Protein AF-A0A2N2FJM2-F1 (afdb_monomer)

Mean predicted aligned error: 3.76 Å

Secondary structure (DSSP, 8-state):
---B-HHHHHHTT--TTSSBSSPPSEEEEEEEEEEEE-SSSEEEEEEE-TTT--EEEEEEEESSSS-EE-TT----TTSTT-TT-EEEEEEEE-TTS-EEEEEEEEEE---

Solvent-accessible surface area (backbone atoms only — not comparable to full-atom values): 6196 Å² total; per-residue (Å²): 109,53,55,35,48,62,66,57,35,47,76,71,68,67,49,79,81,75,36,35,82,72,57,78,75,45,74,50,60,31,28,30,68,48,42,28,54,45,100,61,85,33,40,36,39,33,32,34,26,79,91,77,67,49,41,23,36,51,62,21,39,53,86,82,81,79,49,26,17,36,72,68,60,81,46,52,68,48,50,59,84,54,58,56,24,33,28,42,36,33,28,42,66,42,100,84,70,44,82,36,52,43,37,64,43,84,75,48,66,76,129

Nearest PDB structures (foldseek):
  9cai-assembly1_AX  TM=5.284E-01  e=7.150E-01  Caenorhabditis elegans
  7s00-assembly1_E  TM=3.601E-01  e=5.738E-01  Bacillus phage AR9
  6pxn-assembly1_A  TM=4.139E-01  e=3.933E+00  Homo sapiens
  9cpb-assembly1_3K  TM=2.273E-01  e=7.609E+00  Bos taurus

Radius of gyration: 12.93 Å; Cα contacts (8 Å, |Δi|>4): 255; chains: 1; bounding box: 30×36×29 Å

pLDDT: mean 91.94, std 6.92, range [50.53, 97.69]

Foldseek 3Di:
DLAAAPVRCVVVVVPPVQAAAADDAAKAKWAFAGWHDDPDQWIWTWTARPVPRHIHIATFHDPPVPFGFFQVSPDRSSDPPSHQWMKIWHWHADPVRGIGGHHIDTDDHDD

Sequence (111 aa):
MRAFTYDQAVELGLEPRDYAYEPVIGEFEAVLDFKVWGKSINLQCFFTVPETGERFRVSAFREDGKHYTPKDGEIDFSEEGLEGGLYRLTIGKNKKGRAAWLAAEFLRNPM

Structure (mmCIF, N/CA/C/O backbone):
data_AF-A0A2N2FJM2-F1
#
_entry.id   AF-A0A2N2FJM2-F1
#
loop_
_atom_site.group_PDB
_atom_site.id
_atom_site.type_symbol
_atom_site.label_atom_id
_atom_site.label_alt_id
_atom_site.label_comp_id
_atom_site.label_asym_id
_atom_site.label_entity_id
_atom_site.label_seq_id
_atom_site.pdbx_PDB_ins_code
_atom_site.Cartn_x
_atom_site.Cartn_y
_atom_site.Cartn_z
_atom_site.occupancy
_atom_site.B_iso_or_equiv
_atom_site.auth_seq_id
_atom_site.auth_comp_id
_atom_site.auth_asym_id
_atom_site.auth_atom_id
_atom_site.pdbx_PDB_model_num
ATOM 1 N N . MET A 1 1 ? 10.438 -11.898 -3.066 1.00 77.81 1 MET A N 1
ATOM 2 C CA . MET A 1 1 ? 10.076 -11.169 -4.304 1.00 77.81 1 MET A CA 1
ATOM 3 C C . MET A 1 1 ? 9.571 -9.779 -3.937 1.00 77.81 1 MET A C 1
ATOM 5 O O . MET A 1 1 ? 8.792 -9.680 -3.001 1.00 77.81 1 MET A O 1
ATOM 9 N N . ARG A 1 2 ? 9.981 -8.724 -4.659 1.00 88.69 2 ARG A N 1
ATOM 10 C CA . ARG A 1 2 ? 9.534 -7.337 -4.392 1.00 88.69 2 ARG A CA 1
ATOM 11 C C . ARG A 1 2 ? 8.096 -7.031 -4.817 1.00 88.69 2 ARG A C 1
ATOM 13 O O . ARG A 1 2 ? 7.438 -6.233 -4.170 1.00 88.69 2 ARG A O 1
ATOM 20 N N . ALA A 1 3 ? 7.641 -7.588 -5.937 1.00 93.12 3 ALA A N 1
ATOM 21 C CA . ALA A 1 3 ? 6.255 -7.562 -6.416 1.00 93.12 3 ALA A CA 1
ATOM 22 C C . ALA A 1 3 ? 6.146 -8.335 -7.732 1.00 93.12 3 ALA A C 1
ATOM 24 O O . ALA A 1 3 ? 7.140 -8.488 -8.449 1.00 93.12 3 ALA A O 1
ATOM 25 N N . PHE A 1 4 ? 4.931 -8.761 -8.063 1.00 94.31 4 PHE A N 1
ATOM 26 C CA . PHE A 1 4 ? 4.601 -9.389 -9.336 1.00 94.31 4 PHE A CA 1
ATOM 27 C C . PHE A 1 4 ? 4.443 -8.352 -10.456 1.00 94.31 4 PHE A C 1
ATOM 29 O O . PHE A 1 4 ? 4.169 -7.170 -10.223 1.00 94.31 4 PHE A O 1
ATOM 36 N N . THR A 1 5 ? 4.551 -8.794 -11.705 1.00 94.38 5 THR A N 1
ATOM 37 C CA . THR A 1 5 ? 3.853 -8.123 -12.807 1.00 94.38 5 THR A CA 1
ATOM 38 C C . THR A 1 5 ? 2.359 -8.443 -12.742 1.00 94.38 5 THR A C 1
ATOM 40 O O . THR A 1 5 ? 1.929 -9.371 -12.057 1.00 94.38 5 THR A O 1
ATOM 43 N N . TYR A 1 6 ? 1.545 -7.672 -13.462 1.00 92.12 6 TYR A N 1
ATOM 44 C CA . TYR A 1 6 ? 0.110 -7.944 -13.526 1.00 92.12 6 TYR A CA 1
ATOM 45 C C . TYR A 1 6 ? -0.180 -9.349 -14.073 1.00 92.12 6 TYR A C 1
ATOM 47 O O . TYR A 1 6 ? -0.982 -10.074 -13.494 1.00 92.12 6 TYR A O 1
ATOM 55 N N . ASP A 1 7 ? 0.511 -9.740 -15.145 1.00 93.19 7 ASP A N 1
ATOM 56 C CA . ASP A 1 7 ? 0.314 -11.041 -15.787 1.00 93.19 7 ASP A CA 1
ATOM 57 C C . ASP A 1 7 ? 0.746 -12.185 -14.866 1.00 93.19 7 ASP A C 1
ATOM 59 O O . ASP A 1 7 ? -0.001 -13.142 -14.709 1.00 93.19 7 ASP A O 1
ATOM 63 N N . GLN A 1 8 ? 1.868 -12.038 -14.150 1.00 95.00 8 GLN A N 1
ATOM 64 C CA . GLN A 1 8 ? 2.293 -13.013 -13.139 1.00 95.00 8 GLN A CA 1
ATOM 65 C C . GLN A 1 8 ? 1.246 -13.191 -12.034 1.00 95.00 8 GLN A C 1
ATOM 67 O O . GLN A 1 8 ? 0.976 -14.311 -11.614 1.00 95.00 8 GLN A O 1
ATOM 72 N N . ALA A 1 9 ? 0.638 -12.099 -11.560 1.00 93.75 9 ALA A N 1
ATOM 73 C CA . ALA A 1 9 ? -0.400 -12.185 -10.537 1.00 93.75 9 ALA A CA 1
ATOM 74 C C . ALA A 1 9 ? -1.649 -12.929 -11.045 1.00 93.75 9 ALA A C 1
ATOM 76 O O . ALA A 1 9 ? -2.243 -13.707 -10.301 1.00 93.75 9 ALA A O 1
ATOM 77 N N . VAL A 1 10 ? -2.029 -12.726 -12.312 1.00 94.56 10 VAL A N 1
ATOM 78 C CA . VAL A 1 10 ? -3.137 -13.456 -12.952 1.00 94.56 10 VAL A CA 1
ATOM 79 C C . VAL A 1 10 ? -2.784 -14.931 -13.160 1.00 94.56 10 VAL A C 1
ATOM 81 O O . VAL A 1 10 ? -3.589 -15.794 -12.829 1.00 94.56 10 VAL A O 1
ATOM 84 N N . GLU A 1 11 ? -1.578 -15.243 -13.639 1.00 95.38 11 GLU A N 1
ATOM 85 C CA . GLU A 1 11 ? -1.095 -16.623 -13.814 1.00 95.38 11 GLU A CA 1
ATOM 86 C C . GLU A 1 11 ? -1.081 -17.415 -12.497 1.00 95.38 11 GLU A C 1
ATOM 88 O O . GLU A 1 11 ? -1.310 -18.624 -12.499 1.00 95.38 11 GLU A O 1
ATOM 93 N N . LEU A 1 12 ? -0.858 -16.735 -11.369 1.00 93.06 12 LEU A N 1
ATOM 94 C CA . LEU A 1 12 ? -0.904 -17.309 -10.021 1.00 93.06 12 LEU A CA 1
ATOM 95 C C . LEU A 1 12 ? -2.316 -17.347 -9.405 1.00 93.06 12 LEU A C 1
ATOM 97 O O . LEU A 1 12 ? -2.469 -17.815 -8.279 1.00 93.06 12 LEU A O 1
ATOM 101 N N . GLY A 1 13 ? -3.344 -16.864 -10.112 1.00 93.62 13 GLY A N 1
ATOM 102 C CA . GLY A 1 13 ? -4.736 -16.876 -9.649 1.00 93.62 13 GLY A CA 1
ATOM 103 C C . GLY A 1 13 ? -5.075 -15.833 -8.576 1.00 93.62 13 GLY A C 1
ATOM 104 O O . GLY A 1 13 ? -6.049 -16.008 -7.850 1.00 93.62 13 GLY A O 1
ATOM 105 N N . LEU A 1 14 ? -4.291 -14.754 -8.448 1.00 91.38 14 LEU A N 1
ATOM 106 C CA . LEU A 1 14 ? -4.504 -13.694 -7.444 1.00 91.38 14 LEU A CA 1
ATOM 107 C C . LEU A 1 14 ? -5.604 -12.684 -7.830 1.00 91.38 14 LEU A C 1
ATOM 109 O O . LEU A 1 14 ? -6.001 -11.864 -7.006 1.00 91.38 14 LEU A O 1
ATOM 113 N N . GLU A 1 15 ? -6.064 -12.720 -9.084 1.00 93.38 15 GLU A N 1
ATOM 114 C CA . GLU A 1 15 ? -7.140 -11.892 -9.656 1.00 93.38 15 GLU A CA 1
ATOM 115 C C . GLU A 1 15 ? -7.133 -10.407 -9.215 1.00 93.38 15 GLU A C 1
ATOM 117 O O . GLU A 1 15 ? -8.061 -9.922 -8.563 1.00 93.38 15 GLU A O 1
ATOM 122 N N . PRO A 1 16 ? -6.135 -9.594 -9.634 1.00 93.00 16 PRO A N 1
ATOM 123 C CA . PRO A 1 16 ? -6.046 -8.170 -9.266 1.00 93.00 16 PRO A CA 1
ATOM 124 C C . PRO A 1 16 ? -7.260 -7.304 -9.666 1.00 93.00 16 PRO A C 1
ATOM 126 O O . PRO A 1 16 ? -7.338 -6.123 -9.307 1.00 93.00 16 PRO A O 1
ATOM 129 N N . ARG A 1 17 ? -8.165 -7.835 -10.498 1.00 92.81 17 ARG A N 1
ATOM 130 C CA . ARG A 1 17 ? -9.400 -7.164 -10.938 1.00 92.81 17 ARG A CA 1
ATOM 131 C C . ARG A 1 17 ? -10.483 -7.160 -9.867 1.00 92.81 17 ARG A C 1
ATOM 133 O O . ARG A 1 17 ? -11.302 -6.248 -9.892 1.00 92.81 17 ARG A O 1
ATOM 140 N N . ASP A 1 18 ? -10.440 -8.108 -8.937 1.00 93.94 18 ASP A N 1
ATOM 141 C CA . ASP A 1 18 ? -11.453 -8.268 -7.891 1.00 93.94 18 ASP A CA 1
ATOM 142 C C . ASP A 1 18 ? -11.289 -7.257 -6.747 1.00 93.94 18 ASP A C 1
ATOM 144 O O . ASP A 1 18 ? -12.159 -7.130 -5.889 1.00 93.94 18 ASP A O 1
ATOM 148 N N . TYR A 1 19 ? -10.184 -6.509 -6.740 1.00 95.44 19 TYR A N 1
ATOM 149 C CA . TYR A 1 19 ? -9.888 -5.499 -5.732 1.00 95.44 19 TYR A CA 1
ATOM 150 C C . TYR A 1 19 ? -10.342 -4.116 -6.198 1.00 95.44 19 TYR A C 1
ATOM 152 O O . TYR A 1 19 ? -9.929 -3.623 -7.259 1.00 95.44 19 TYR A O 1
ATOM 160 N N . ALA A 1 20 ? -11.145 -3.457 -5.363 1.00 92.25 20 ALA A N 1
ATOM 161 C CA . ALA A 1 20 ? -11.663 -2.125 -5.625 1.00 92.25 20 ALA A CA 1
ATOM 162 C C . ALA A 1 20 ? -10.539 -1.090 -5.801 1.00 92.25 20 ALA A C 1
ATOM 164 O O . ALA A 1 20 ? -9.510 -1.111 -5.124 1.00 92.25 20 ALA A O 1
ATOM 165 N N . TYR A 1 21 ? -10.755 -0.149 -6.721 1.00 85.25 21 TYR A N 1
ATOM 166 C CA . TYR A 1 21 ? -9.844 0.975 -6.970 1.00 85.25 21 TYR A CA 1
ATOM 167 C C . TYR A 1 21 ? -10.002 2.103 -5.947 1.00 85.25 21 TYR A C 1
ATOM 169 O O . TYR A 1 21 ? -9.116 2.949 -5.824 1.00 85.25 21 TYR A O 1
ATOM 177 N N . GLU A 1 22 ? -11.146 2.141 -5.269 1.00 83.06 22 GLU A N 1
ATOM 178 C CA . GLU A 1 22 ? -11.506 3.174 -4.310 1.00 83.06 22 GLU A CA 1
ATOM 179 C C . GLU A 1 22 ? -11.448 2.569 -2.907 1.00 83.06 22 GLU A C 1
ATOM 181 O O . GLU A 1 22 ? -12.384 1.878 -2.513 1.00 83.06 22 GLU A O 1
ATOM 186 N N . PRO A 1 23 ? -10.345 2.766 -2.165 1.00 83.50 23 PRO A N 1
ATOM 187 C CA . PRO A 1 23 ? -10.278 2.339 -0.775 1.00 83.50 23 PRO A CA 1
ATOM 188 C C . PRO A 1 23 ? -11.255 3.147 0.083 1.00 83.50 23 PRO A C 1
ATOM 190 O O . PRO A 1 23 ? -11.521 4.326 -0.190 1.00 83.50 23 PRO A O 1
ATOM 193 N N . VAL A 1 24 ? -11.704 2.540 1.180 1.00 85.94 24 VAL A N 1
ATOM 194 C CA . VAL A 1 24 ? -12.400 3.251 2.254 1.00 85.94 24 VAL A CA 1
ATOM 195 C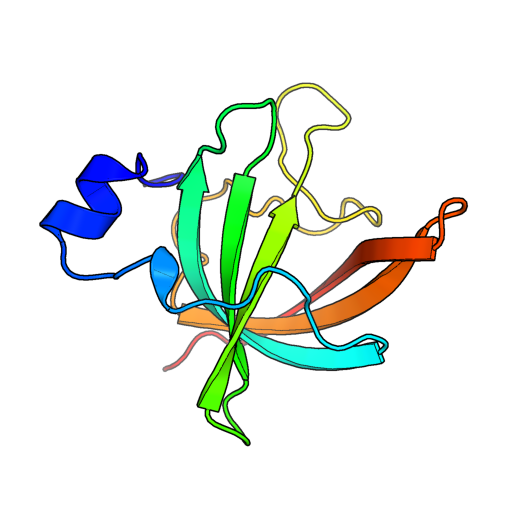 C . VAL A 1 24 ? -11.513 4.392 2.764 1.00 85.94 24 VAL A C 1
ATOM 197 O O . VAL A 1 24 ? -10.298 4.250 2.905 1.00 85.94 24 VAL A O 1
ATOM 200 N N . ILE A 1 25 ? -12.113 5.559 3.007 1.00 93.06 25 ILE A N 1
ATOM 201 C CA . ILE A 1 25 ? -11.423 6.697 3.624 1.00 93.06 25 ILE A CA 1
ATOM 202 C C . ILE A 1 25 ? -11.521 6.557 5.140 1.00 93.06 25 ILE A C 1
ATOM 204 O O . ILE A 1 25 ? -12.620 6.405 5.668 1.00 93.06 25 ILE A O 1
ATOM 208 N N . GLY A 1 26 ? -10.395 6.680 5.833 1.00 94.69 26 GLY A N 1
ATOM 209 C CA . GLY A 1 26 ? -10.316 6.557 7.282 1.00 94.69 26 GLY A CA 1
ATOM 210 C C . GLY A 1 26 ? -9.087 5.777 7.723 1.00 94.69 26 GLY A C 1
ATOM 211 O O . GLY A 1 26 ? -8.126 5.625 6.966 1.00 94.69 26 GLY A O 1
ATOM 212 N N . GLU A 1 27 ? -9.148 5.294 8.959 1.00 96.56 27 GLU A N 1
ATOM 213 C CA . GLU A 1 27 ? -8.136 4.428 9.556 1.00 96.56 27 GLU A CA 1
ATOM 214 C C . GLU A 1 27 ? -8.746 3.073 9.875 1.00 96.56 27 GLU A C 1
ATOM 216 O O . GLU A 1 27 ? -9.808 3.007 10.493 1.00 96.56 27 GLU A O 1
ATOM 221 N N . PHE A 1 28 ? -8.098 2.005 9.423 1.00 95.69 28 PHE A N 1
ATOM 222 C CA . PHE A 1 28 ? -8.587 0.642 9.607 1.00 95.69 28 PHE A CA 1
ATOM 223 C C . PHE A 1 28 ? -7.467 -0.377 9.391 1.00 95.69 28 PHE A C 1
ATOM 225 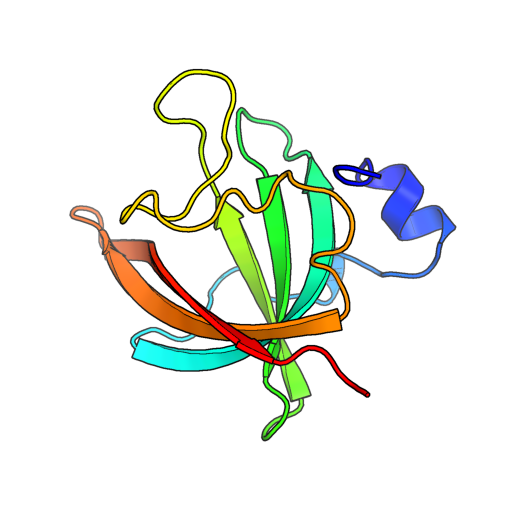O O . PHE A 1 28 ? -6.402 -0.056 8.856 1.00 95.69 28 PHE A O 1
ATOM 232 N N . GLU A 1 29 ? -7.706 -1.610 9.828 1.00 96.50 29 GLU A N 1
ATOM 233 C CA . GLU A 1 29 ? -6.760 -2.710 9.670 1.00 96.50 29 GLU A CA 1
ATOM 234 C C . GLU A 1 29 ? -6.992 -3.463 8.358 1.00 96.50 29 GLU A C 1
ATOM 236 O O . GLU A 1 29 ? -8.130 -3.749 7.977 1.00 96.50 29 GLU A O 1
ATOM 241 N N . ALA A 1 30 ? -5.906 -3.808 7.670 1.00 97.00 30 ALA A N 1
ATOM 242 C CA . ALA A 1 30 ? -5.955 -4.605 6.456 1.00 97.00 30 ALA A CA 1
ATOM 243 C C . ALA A 1 30 ? -4.721 -5.503 6.312 1.00 97.00 30 ALA A C 1
ATOM 245 O O . ALA A 1 30 ? -3.612 -5.140 6.710 1.00 97.00 30 ALA A O 1
ATOM 246 N N . VAL A 1 31 ? -4.923 -6.686 5.736 1.00 97.25 31 VAL A N 1
ATOM 247 C CA . VAL A 1 31 ? -3.864 -7.650 5.422 1.00 97.25 31 VAL A CA 1
ATOM 248 C C . VAL A 1 31 ? -3.351 -7.391 4.018 1.00 97.25 31 VAL A C 1
ATOM 250 O O . VAL A 1 31 ? -4.156 -7.244 3.103 1.00 97.25 31 VAL A O 1
ATOM 253 N N . LEU A 1 32 ? -2.032 -7.321 3.845 1.00 97.25 32 LEU A N 1
ATOM 254 C CA . LEU A 1 32 ? -1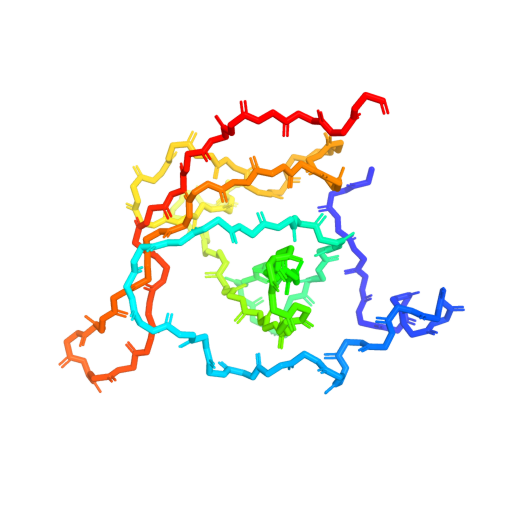.413 -7.218 2.526 1.00 97.25 32 LEU A CA 1
ATOM 255 C C . LEU A 1 32 ? -1.417 -8.590 1.848 1.00 97.25 32 LEU A C 1
ATOM 257 O O . LEU A 1 32 ? -0.632 -9.456 2.214 1.00 97.25 32 LEU A O 1
ATOM 261 N N . ASP A 1 33 ? -2.246 -8.782 0.830 1.00 96.56 33 ASP A N 1
ATOM 262 C CA . ASP A 1 33 ? -2.350 -10.065 0.132 1.00 96.56 33 ASP A CA 1
ATOM 263 C C . ASP A 1 33 ? -1.181 -10.263 -0.839 1.00 96.56 33 ASP A C 1
ATOM 265 O O . ASP A 1 33 ? -0.505 -11.291 -0.833 1.00 96.56 33 ASP A O 1
ATOM 269 N N . PHE A 1 34 ? -0.930 -9.261 -1.685 1.00 96.56 34 PHE A N 1
ATOM 270 C CA . PHE A 1 34 ? 0.153 -9.269 -2.665 1.00 96.56 34 PHE A CA 1
ATOM 271 C C . PHE A 1 34 ? 0.433 -7.865 -3.212 1.00 96.56 34 PHE A C 1
ATOM 273 O O . PHE A 1 34 ? -0.266 -6.886 -2.931 1.00 96.56 34 PHE A O 1
ATOM 280 N N . LYS A 1 35 ? 1.484 -7.770 -4.031 1.00 96.81 35 LYS A N 1
ATOM 281 C CA . LYS A 1 35 ? 1.963 -6.518 -4.621 1.00 96.81 35 LYS A CA 1
ATOM 282 C C . LYS A 1 35 ? 2.163 -6.669 -6.122 1.00 96.81 35 LYS A C 1
ATOM 284 O O . LYS A 1 35 ? 2.687 -7.684 -6.580 1.00 96.81 35 LYS A O 1
ATOM 289 N N . VAL A 1 36 ? 1.791 -5.642 -6.883 1.00 96.62 36 VAL A N 1
ATOM 290 C CA . VAL A 1 36 ? 1.953 -5.601 -8.343 1.00 96.62 36 VAL A CA 1
ATOM 291 C C . VAL A 1 36 ? 2.586 -4.287 -8.776 1.00 96.62 36 VAL A C 1
ATOM 293 O O . VAL A 1 36 ? 2.163 -3.207 -8.356 1.00 96.62 36 VAL A O 1
ATOM 296 N N . TRP A 1 37 ? 3.566 -4.356 -9.674 1.00 94.88 37 TRP A N 1
ATOM 297 C CA . TRP A 1 37 ? 4.092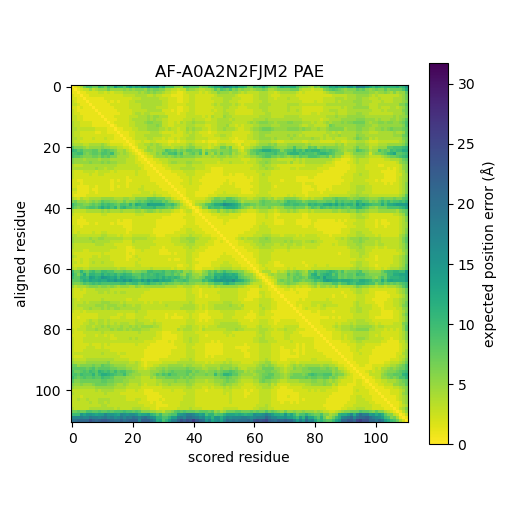 -3.165 -10.335 1.00 94.88 37 TRP A CA 1
ATOM 298 C C . TRP A 1 37 ? 3.024 -2.523 -11.224 1.00 94.88 37 TRP A C 1
ATOM 300 O O . TRP A 1 37 ? 2.478 -3.150 -12.134 1.00 94.88 37 TRP A O 1
ATOM 310 N N . GLY A 1 38 ? 2.717 -1.255 -10.958 1.00 88.38 38 GLY A N 1
ATOM 311 C CA . GLY A 1 38 ? 1.784 -0.490 -11.769 1.00 88.38 38 GLY A CA 1
ATOM 312 C C . GLY A 1 38 ? 2.351 -0.149 -13.150 1.00 88.38 38 GLY A C 1
ATOM 313 O O . GLY A 1 38 ? 3.534 -0.304 -13.437 1.00 88.38 38 GLY A O 1
ATOM 314 N N . LYS A 1 39 ? 1.488 0.382 -14.023 1.00 81.31 39 LYS A N 1
ATOM 315 C CA . LYS A 1 39 ? 1.895 0.900 -15.346 1.00 81.31 39 LYS A CA 1
ATOM 316 C C . LYS A 1 39 ? 2.679 2.213 -15.267 1.00 81.31 39 LYS A C 1
ATOM 318 O O . LYS A 1 39 ? 3.217 2.677 -16.267 1.00 81.31 39 LYS A O 1
ATOM 323 N N . SER A 1 40 ? 2.665 2.860 -14.109 1.00 81.25 40 SER A N 1
ATOM 324 C CA . SER A 1 40 ? 3.416 4.076 -13.829 1.00 81.25 40 SER A CA 1
ATOM 325 C C . SER A 1 40 ? 4.460 3.778 -12.761 1.00 81.25 40 SER A C 1
ATOM 327 O O . SER A 1 40 ? 4.746 2.632 -12.433 1.00 81.25 40 SER A O 1
ATOM 329 N N . ILE A 1 41 ? 5.046 4.830 -12.211 1.00 83.19 41 ILE A N 1
ATOM 330 C CA . ILE A 1 41 ? 6.008 4.744 -11.124 1.00 83.19 41 ILE A CA 1
ATOM 331 C C . ILE A 1 41 ? 5.262 4.522 -9.798 1.00 83.19 41 ILE A C 1
ATOM 333 O O . ILE A 1 41 ? 5.233 5.381 -8.917 1.00 83.19 41 ILE A O 1
ATOM 337 N N . ASN A 1 42 ? 4.562 3.403 -9.689 1.00 90.75 42 ASN A N 1
ATOM 338 C CA . ASN A 1 42 ? 3.803 3.066 -8.501 1.00 90.75 42 ASN A CA 1
ATOM 339 C C . ASN A 1 42 ? 3.800 1.562 -8.265 1.00 90.75 42 ASN A C 1
ATOM 341 O O . ASN A 1 42 ? 3.829 0.758 -9.198 1.00 90.75 42 ASN A O 1
ATOM 345 N N . LEU A 1 43 ? 3.715 1.210 -6.994 1.00 94.88 43 LEU A N 1
ATOM 346 C CA . LEU A 1 43 ? 3.520 -0.146 -6.531 1.00 94.88 43 LEU A CA 1
ATOM 347 C C . LEU A 1 43 ? 2.086 -0.262 -6.029 1.00 94.88 43 LEU A C 1
ATOM 349 O O . LEU A 1 43 ? 1.679 0.469 -5.128 1.00 94.88 43 LEU A O 1
ATOM 353 N N . GLN A 1 44 ? 1.301 -1.135 -6.648 1.00 95.56 44 GLN A N 1
ATOM 354 C CA . GLN A 1 44 ? -0.058 -1.419 -6.210 1.00 95.56 44 GLN A CA 1
ATOM 355 C C . GLN A 1 44 ? -0.006 -2.490 -5.127 1.00 95.56 44 GLN A C 1
ATOM 357 O O . GLN A 1 44 ? 0.452 -3.602 -5.379 1.00 95.56 44 GLN A O 1
ATOM 362 N N . CYS A 1 45 ? -0.473 -2.135 -3.938 1.00 96.62 45 CYS A N 1
ATOM 363 C CA . CYS A 1 45 ? -0.594 -3.031 -2.800 1.00 96.62 45 CYS A CA 1
ATOM 364 C C . CYS A 1 45 ? -2.063 -3.426 -2.660 1.00 96.62 45 CYS A C 1
ATOM 366 O O . CYS A 1 45 ? -2.938 -2.553 -2.635 1.00 96.62 45 CYS A O 1
ATOM 368 N N . PHE A 1 46 ? -2.315 -4.731 -2.643 1.00 97.12 46 PHE A N 1
ATOM 369 C CA . PHE A 1 46 ? -3.645 -5.327 -2.618 1.00 97.12 46 PHE A CA 1
ATOM 370 C C . PHE A 1 46 ? -3.933 -5.792 -1.205 1.00 97.12 46 PHE A C 1
ATOM 372 O O . PHE A 1 46 ? -3.130 -6.517 -0.624 1.00 97.12 46 PHE A O 1
ATOM 379 N N . PHE A 1 47 ? -5.042 -5.317 -0.658 1.00 96.88 47 PHE A N 1
ATOM 380 C CA . PHE A 1 47 ? -5.376 -5.486 0.739 1.00 96.88 47 PHE A CA 1
ATOM 381 C C . PHE A 1 47 ? -6.769 -6.074 0.915 1.00 96.88 47 PHE A C 1
ATOM 383 O O . PHE A 1 47 ? -7.702 -5.710 0.190 1.00 96.88 47 PHE A O 1
ATOM 390 N N . THR A 1 48 ? -6.907 -6.893 1.953 1.00 96.56 48 THR A N 1
ATOM 391 C CA . THR A 1 48 ? -8.185 -7.404 2.444 1.00 96.56 48 THR A CA 1
ATOM 392 C C . THR A 1 48 ? -8.418 -6.916 3.871 1.00 96.56 48 THR A C 1
ATOM 394 O O . THR A 1 48 ? -7.566 -7.095 4.741 1.00 96.56 48 THR A O 1
ATOM 397 N N . VAL A 1 49 ? -9.581 -6.320 4.137 1.00 95.31 49 VAL A N 1
ATOM 398 C CA . VAL A 1 49 ? -10.037 -6.002 5.498 1.00 95.31 49 VAL A CA 1
ATOM 399 C C . VAL A 1 49 ? -10.489 -7.304 6.173 1.00 95.31 49 VAL A C 1
ATOM 401 O O . VAL A 1 49 ? -11.466 -7.899 5.715 1.00 95.31 49 VAL A O 1
ATOM 404 N N . PRO A 1 50 ? -9.842 -7.770 7.258 1.00 94.19 50 PRO A N 1
ATOM 405 C CA . PRO A 1 50 ? -10.159 -9.067 7.862 1.00 94.19 50 PRO A CA 1
ATOM 406 C C . PRO A 1 50 ? -11.589 -9.169 8.396 1.00 94.19 50 PRO A C 1
ATOM 408 O O . PRO A 1 50 ? -12.202 -10.228 8.313 1.00 94.19 50 PRO A O 1
ATOM 411 N N . GLU A 1 51 ? -12.120 -8.073 8.943 1.00 91.50 51 GLU A N 1
ATOM 412 C CA . GLU A 1 51 ? -13.438 -8.058 9.587 1.00 91.50 51 GLU A CA 1
ATOM 413 C C . GLU A 1 51 ? -14.595 -8.162 8.585 1.00 91.50 51 GLU A C 1
ATOM 415 O O . GLU A 1 51 ? -15.623 -8.765 8.889 1.00 91.50 51 GLU A O 1
ATOM 420 N N . THR A 1 52 ? -14.440 -7.580 7.393 1.00 92.94 52 THR A N 1
ATOM 421 C CA . THR A 1 52 ? -15.515 -7.470 6.391 1.00 92.94 52 THR A CA 1
ATOM 422 C C . THR A 1 52 ? -15.268 -8.312 5.142 1.00 92.94 52 THR A C 1
ATOM 424 O O . THR A 1 52 ? -16.197 -8.550 4.372 1.00 92.94 52 THR A O 1
ATOM 427 N N . GLY A 1 53 ? -14.029 -8.759 4.918 1.00 93.62 53 GLY A N 1
ATOM 428 C CA . GLY A 1 53 ? -13.594 -9.390 3.673 1.00 93.62 53 GLY A CA 1
ATOM 429 C C . GLY A 1 53 ? -13.492 -8.417 2.494 1.00 93.62 53 GLY A C 1
ATOM 430 O O . GLY A 1 53 ? -13.324 -8.858 1.357 1.00 93.62 53 GLY A O 1
ATOM 431 N N . GLU A 1 54 ? -13.614 -7.110 2.736 1.00 93.94 54 GLU A N 1
ATOM 432 C CA . GLU A 1 54 ? -13.545 -6.098 1.686 1.00 93.94 54 GLU A CA 1
ATOM 433 C C . GLU A 1 54 ? -12.141 -6.033 1.084 1.00 93.94 54 GLU A C 1
ATOM 435 O O . GLU A 1 54 ? -11.144 -5.951 1.801 1.00 93.94 54 GLU A O 1
ATOM 440 N N . ARG A 1 55 ? -12.075 -6.052 -0.250 1.00 95.94 55 ARG A N 1
ATOM 441 C CA . ARG A 1 55 ? -10.834 -6.086 -1.023 1.00 95.94 55 ARG A CA 1
ATOM 442 C C . ARG A 1 55 ? -10.641 -4.795 -1.790 1.00 95.94 55 ARG A C 1
ATOM 444 O O . ARG A 1 55 ? -11.472 -4.419 -2.617 1.00 95.94 55 ARG A O 1
ATOM 451 N N . PHE A 1 56 ? -9.510 -4.143 -1.580 1.00 95.81 56 PHE A N 1
ATOM 452 C CA . PHE A 1 56 ? -9.174 -2.892 -2.248 1.00 95.81 56 PHE A CA 1
ATOM 453 C C . PHE A 1 56 ? -7.676 -2.806 -2.516 1.00 95.81 56 PHE A C 1
ATOM 455 O O . PHE A 1 56 ? -6.872 -3.573 -1.991 1.00 95.81 56 PHE A O 1
ATOM 462 N N . ARG A 1 57 ? -7.276 -1.847 -3.345 1.00 95.31 57 AR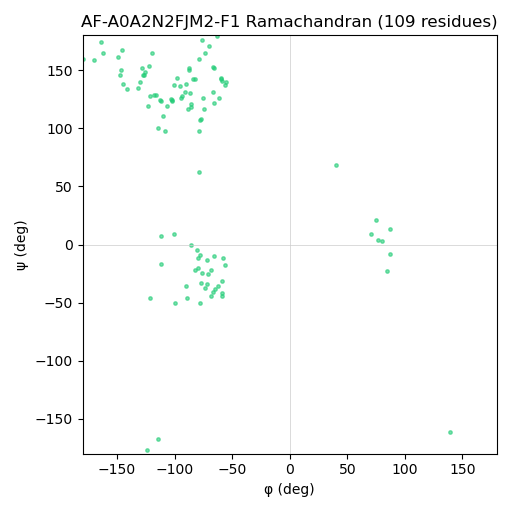G A N 1
ATOM 463 C CA . ARG A 1 57 ? -5.861 -1.552 -3.568 1.00 95.31 57 ARG A CA 1
ATOM 464 C C . ARG A 1 57 ? -5.536 -0.096 -3.328 1.00 95.31 57 ARG A C 1
ATOM 466 O O . ARG A 1 57 ? -6.319 0.804 -3.630 1.00 95.31 57 ARG A O 1
ATOM 473 N N . VAL A 1 58 ? -4.315 0.127 -2.877 1.00 95.12 58 VAL A N 1
ATOM 474 C CA . VAL A 1 58 ? -3.713 1.451 -2.734 1.00 95.12 58 VAL A CA 1
ATOM 475 C C . VAL A 1 58 ? -2.355 1.470 -3.418 1.00 95.12 58 VAL A C 1
ATOM 477 O O . VAL A 1 58 ? -1.717 0.440 -3.618 1.00 95.12 58 VAL A O 1
ATOM 480 N N . SER A 1 59 ? -1.944 2.648 -3.881 1.00 94.06 59 SER A N 1
ATOM 481 C CA . SER A 1 59 ? -0.653 2.817 -4.550 1.00 94.06 59 SER A CA 1
ATOM 482 C C . SER A 1 59 ? 0.353 3.439 -3.598 1.00 94.06 59 SER A C 1
ATOM 484 O O . SER A 1 59 ? 0.118 4.544 -3.109 1.00 94.06 59 SER A O 1
ATOM 486 N N . ALA A 1 60 ? 1.472 2.751 -3.402 1.00 94.31 60 ALA A N 1
ATOM 487 C CA . ALA A 1 60 ? 2.692 3.332 -2.875 1.00 94.31 60 ALA A CA 1
ATOM 488 C C . ALA A 1 60 ? 3.474 3.977 -4.029 1.00 94.31 60 ALA A C 1
ATOM 490 O O . ALA A 1 60 ? 3.484 3.473 -5.162 1.00 94.31 60 ALA A O 1
ATOM 491 N N . PHE A 1 61 ? 4.107 5.112 -3.761 1.00 91.62 61 PHE A N 1
ATOM 492 C CA . PHE A 1 61 ? 4.859 5.877 -4.754 1.00 91.62 61 PHE A CA 1
ATOM 493 C C . PHE A 1 61 ? 6.301 6.032 -4.290 1.00 91.62 61 PHE A C 1
ATOM 495 O O . PHE A 1 61 ? 6.573 6.014 -3.095 1.00 91.62 61 PHE A O 1
ATOM 502 N N . ARG A 1 62 ? 7.224 6.193 -5.243 1.00 87.19 62 ARG A N 1
ATOM 503 C CA . ARG A 1 62 ? 8.622 6.467 -4.910 1.00 87.19 62 ARG A CA 1
ATOM 504 C C . ARG A 1 62 ? 8.847 7.959 -4.699 1.00 87.19 62 ARG A C 1
ATOM 506 O O . ARG A 1 62 ? 8.618 8.734 -5.629 1.00 87.19 62 ARG A O 1
ATOM 513 N N . GLU A 1 63 ? 9.317 8.352 -3.519 1.00 74.75 63 GLU A N 1
ATOM 514 C CA . GLU A 1 63 ? 9.744 9.736 -3.260 1.00 74.75 63 GLU A CA 1
ATOM 515 C C . GLU A 1 63 ? 11.231 9.947 -3.581 1.00 74.75 63 GLU A C 1
ATOM 517 O O . GLU A 1 63 ? 11.596 10.970 -4.154 1.00 74.75 63 GLU A O 1
ATOM 522 N N . ASP A 1 64 ? 12.081 8.948 -3.328 1.00 80.00 64 ASP A N 1
ATOM 523 C CA . ASP A 1 64 ? 13.544 9.044 -3.470 1.00 80.00 64 ASP A CA 1
ATOM 524 C C . ASP A 1 64 ? 14.133 8.188 -4.610 1.00 80.00 64 ASP A C 1
ATOM 526 O O . ASP A 1 64 ? 15.348 8.060 -4.772 1.00 80.00 64 ASP A O 1
ATOM 530 N N . GLY A 1 65 ? 13.261 7.586 -5.420 1.00 76.06 65 GLY A N 1
ATOM 531 C CA . GLY A 1 65 ? 13.644 6.746 -6.551 1.00 76.06 65 GLY A CA 1
ATOM 532 C C . GLY A 1 65 ? 13.886 5.270 -6.217 1.00 76.06 65 GLY A C 1
ATOM 533 O O . GLY A 1 65 ? 14.023 4.485 -7.160 1.00 76.06 65 GLY A O 1
ATOM 534 N N . LYS A 1 66 ? 13.903 4.872 -4.938 1.00 82.44 66 LYS A N 1
ATOM 535 C CA . LYS A 1 66 ? 14.224 3.499 -4.510 1.00 82.44 66 LYS A CA 1
ATOM 536 C C . LYS A 1 66 ? 13.110 2.834 -3.708 1.00 82.44 66 LYS A C 1
ATOM 538 O O . LYS A 1 66 ? 12.780 1.687 -4.028 1.00 82.44 66 LYS A O 1
ATOM 543 N N . HIS A 1 67 ? 12.544 3.553 -2.744 1.00 90.38 67 HIS A N 1
ATOM 544 C CA . HIS A 1 67 ? 11.563 3.026 -1.797 1.00 90.38 67 HIS A CA 1
ATOM 545 C C . HIS A 1 67 ? 10.144 3.370 -2.250 1.00 90.38 67 HIS A C 1
ATOM 547 O O . HIS A 1 67 ? 9.920 4.439 -2.816 1.00 90.38 67 HIS A O 1
ATOM 553 N N . TYR A 1 68 ? 9.190 2.464 -2.041 1.00 94.44 68 TYR A N 1
ATOM 554 C CA . TYR A 1 68 ? 7.778 2.666 -2.364 1.00 94.44 68 TYR A CA 1
ATOM 555 C C . TYR A 1 68 ? 6.973 2.690 -1.076 1.00 94.44 68 TYR A C 1
ATOM 557 O O . TYR A 1 68 ? 6.620 1.647 -0.531 1.00 94.44 68 TYR A O 1
ATOM 565 N N . THR A 1 69 ? 6.636 3.890 -0.625 1.00 95.00 69 THR A N 1
ATOM 566 C CA . THR A 1 69 ? 6.032 4.111 0.689 1.00 95.00 69 THR A CA 1
ATOM 567 C C . THR A 1 69 ? 4.645 4.757 0.562 1.00 95.00 69 THR A C 1
ATOM 569 O O . THR A 1 69 ? 4.292 5.302 -0.500 1.00 95.00 69 THR A O 1
ATOM 572 N N . PRO A 1 70 ? 3.834 4.740 1.636 1.00 94.62 70 PRO A N 1
ATOM 573 C CA . PRO A 1 70 ? 2.827 5.769 1.866 1.00 94.62 70 PRO A CA 1
ATOM 574 C C . PRO A 1 70 ? 3.504 7.138 2.059 1.00 94.62 70 PRO A C 1
ATOM 576 O O . PRO A 1 70 ? 4.728 7.267 1.994 1.00 94.62 70 PRO A O 1
ATOM 579 N N . LYS A 1 71 ? 2.713 8.192 2.274 1.00 93.69 71 LYS A N 1
ATOM 580 C CA . LYS A 1 71 ? 3.256 9.556 2.405 1.00 93.69 71 LYS A CA 1
ATOM 581 C C . LYS A 1 71 ? 4.089 9.812 3.659 1.00 93.69 71 LYS A C 1
ATOM 583 O O . LYS A 1 71 ? 4.815 10.797 3.682 1.00 93.69 71 LYS A O 1
ATOM 588 N N . ASP A 1 72 ? 3.915 9.016 4.701 1.00 94.12 72 ASP A N 1
ATOM 589 C CA . ASP A 1 72 ? 4.713 9.100 5.923 1.00 94.12 72 ASP A CA 1
ATOM 590 C C . ASP A 1 72 ? 6.151 8.608 5.709 1.00 94.12 72 ASP A C 1
ATOM 592 O O . ASP A 1 72 ? 7.053 9.069 6.396 1.00 94.12 72 ASP A O 1
ATOM 596 N N . GLY A 1 73 ? 6.378 7.738 4.720 1.00 93.56 73 GLY A N 1
ATOM 597 C CA . GLY A 1 73 ? 7.704 7.225 4.382 1.00 93.56 73 GLY A CA 1
ATOM 598 C C . GLY A 1 73 ? 8.193 6.096 5.290 1.00 93.56 73 GLY A C 1
ATOM 599 O O . GLY A 1 73 ? 9.315 5.634 5.110 1.00 93.56 73 GLY A O 1
ATOM 600 N N . GLU A 1 74 ? 7.376 5.636 6.239 1.00 93.94 74 GLU A N 1
ATOM 601 C CA . GLU A 1 74 ? 7.829 4.769 7.337 1.00 93.94 74 GLU A CA 1
ATOM 602 C C . GLU A 1 74 ? 8.037 3.307 6.914 1.00 93.94 74 GLU A C 1
ATOM 604 O O . GLU A 1 74 ? 8.930 2.631 7.421 1.00 93.94 74 GLU A O 1
ATOM 609 N N . ILE A 1 75 ? 7.233 2.804 5.969 1.00 94.75 75 ILE A N 1
ATOM 610 C CA . ILE A 1 75 ? 7.311 1.417 5.486 1.00 94.75 75 ILE A CA 1
ATOM 611 C C . ILE A 1 75 ? 7.537 1.407 3.976 1.00 94.75 75 ILE A C 1
ATOM 613 O O . ILE A 1 75 ? 6.679 1.857 3.210 1.00 94.75 75 ILE A O 1
ATOM 617 N N . ASP A 1 76 ? 8.660 0.832 3.534 1.00 95.38 76 ASP A N 1
ATOM 618 C CA . ASP A 1 76 ? 8.884 0.514 2.124 1.00 95.38 76 ASP A CA 1
ATOM 619 C C . ASP A 1 76 ? 8.144 -0.773 1.750 1.00 95.38 76 ASP A C 1
ATOM 621 O O . ASP A 1 76 ? 8.634 -1.887 1.921 1.00 95.38 76 ASP A O 1
ATOM 625 N N . PHE A 1 77 ? 6.961 -0.620 1.160 1.00 95.06 77 PHE A N 1
ATOM 626 C CA . PHE A 1 77 ? 6.155 -1.751 0.715 1.00 95.06 77 PHE A CA 1
ATOM 627 C C . PHE A 1 77 ? 6.796 -2.547 -0.424 1.00 95.06 77 PHE A C 1
ATOM 629 O O . PHE A 1 77 ? 6.313 -3.629 -0.740 1.00 95.06 77 PHE A O 1
ATOM 636 N N . SER A 1 78 ? 7.876 -2.069 -1.047 1.00 93.94 78 SER A N 1
ATOM 637 C CA . SER A 1 78 ? 8.604 -2.850 -2.048 1.00 93.94 78 SER A CA 1
ATOM 638 C C . SER A 1 78 ? 9.568 -3.886 -1.467 1.00 93.94 78 SER A C 1
ATOM 640 O O . SER A 1 78 ? 10.165 -4.636 -2.248 1.00 93.94 78 SER A O 1
ATOM 642 N N . GLU A 1 79 ? 9.734 -3.937 -0.142 1.00 94.19 79 GLU A N 1
ATOM 643 C CA . GLU A 1 79 ? 10.507 -4.979 0.530 1.00 94.19 79 GLU A CA 1
ATOM 644 C C . GLU A 1 79 ? 9.850 -6.358 0.389 1.00 94.19 79 GLU A C 1
ATOM 646 O O . GLU A 1 79 ? 8.636 -6.507 0.207 1.00 94.19 79 GLU A O 1
ATOM 651 N N . GLU A 1 80 ? 10.681 -7.396 0.432 1.00 92.81 80 GLU A N 1
ATOM 652 C CA . GLU A 1 80 ? 10.227 -8.780 0.326 1.00 92.81 80 GLU A CA 1
ATOM 653 C C . GLU A 1 80 ? 9.732 -9.298 1.683 1.00 92.81 80 GLU A C 1
ATOM 655 O O . GLU A 1 80 ? 10.346 -9.013 2.706 1.00 92.81 80 GLU A O 1
ATOM 660 N N . GLY A 1 81 ? 8.671 -10.113 1.696 1.00 91.25 81 GLY A N 1
ATOM 661 C CA . GLY A 1 81 ? 8.203 -10.783 2.920 1.00 91.25 81 GLY 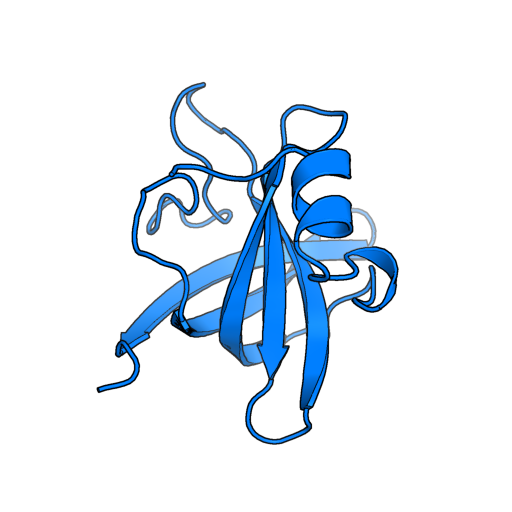A CA 1
ATOM 662 C C . GLY A 1 81 ? 7.220 -9.971 3.766 1.00 91.25 81 GLY A C 1
ATOM 663 O O . GLY A 1 81 ? 6.955 -10.337 4.908 1.00 91.25 81 GLY A O 1
ATOM 664 N N . LEU A 1 82 ? 6.675 -8.890 3.203 1.00 94.50 82 LEU A N 1
ATOM 665 C CA . LEU A 1 82 ? 5.611 -8.087 3.815 1.00 94.50 82 LEU A CA 1
ATOM 666 C C . LEU A 1 82 ? 4.215 -8.689 3.585 1.00 94.50 82 LEU A C 1
ATOM 668 O O . LEU A 1 82 ? 3.265 -8.383 4.300 1.00 94.50 82 LEU A O 1
ATOM 672 N N . GLU A 1 83 ? 4.072 -9.522 2.555 1.00 95.12 83 GLU A N 1
ATOM 673 C CA . GLU A 1 83 ? 2.834 -10.220 2.228 1.00 95.12 83 GLU A CA 1
ATOM 674 C C . GLU A 1 83 ? 2.365 -11.101 3.394 1.00 95.12 83 GLU A C 1
ATOM 676 O O . GLU A 1 83 ? 3.158 -11.741 4.083 1.00 95.12 83 GLU A O 1
ATOM 681 N N . GLY A 1 84 ? 1.055 -11.124 3.615 1.00 95.06 84 GLY A N 1
ATOM 682 C CA . GLY A 1 84 ? 0.409 -11.711 4.782 1.00 95.06 84 GLY A CA 1
ATOM 683 C C . GLY A 1 84 ? 0.355 -10.771 5.987 1.00 95.06 84 GLY A C 1
ATOM 684 O O . GLY A 1 84 ? -0.524 -10.947 6.824 1.00 95.06 84 GLY A O 1
ATOM 685 N N . GLY A 1 85 ? 1.224 -9.760 6.078 1.00 96.50 85 GLY A N 1
ATOM 686 C CA . GLY A 1 85 ? 1.267 -8.830 7.206 1.00 96.50 8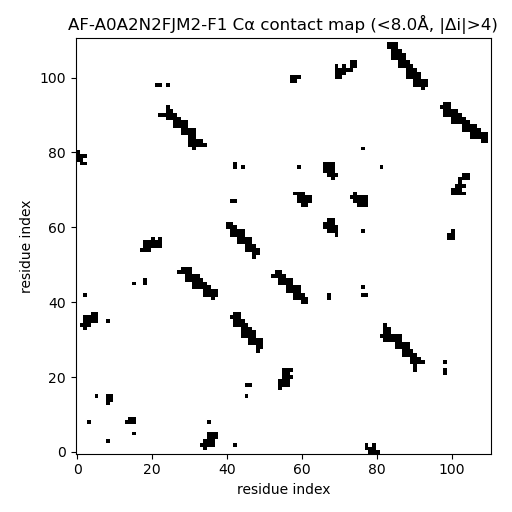5 GLY A CA 1
ATOM 687 C C . GLY A 1 85 ? -0.041 -8.064 7.415 1.00 96.50 85 GLY A C 1
ATOM 688 O O . GLY A 1 85 ? -0.707 -7.665 6.459 1.00 96.50 85 GLY A O 1
ATOM 689 N N . LEU A 1 86 ? -0.393 -7.843 8.682 1.00 97.19 86 LEU A N 1
ATOM 690 C CA . LEU A 1 86 ? -1.499 -6.990 9.104 1.00 97.19 86 LEU A CA 1
ATOM 691 C C . LEU A 1 86 ? -0.981 -5.581 9.388 1.00 97.19 86 LEU A C 1
ATOM 693 O O . LEU A 1 86 ? -0.061 -5.391 10.191 1.00 97.19 86 LEU A O 1
ATOM 697 N N . TYR A 1 87 ? -1.628 -4.600 8.772 1.00 97.50 87 TYR A N 1
ATOM 698 C CA . TYR A 1 87 ? -1.262 -3.196 8.863 1.00 97.50 87 TYR A CA 1
ATOM 699 C C . TYR A 1 87 ? -2.456 -2.358 9.294 1.00 97.50 87 TYR A C 1
ATOM 701 O O . TYR A 1 87 ? -3.580 -2.611 8.863 1.00 97.50 87 TYR A O 1
ATOM 709 N N . ARG A 1 88 ? -2.203 -1.306 10.071 1.00 97.62 88 ARG A N 1
ATOM 710 C CA . ARG A 1 88 ? -3.143 -0.195 10.221 1.00 97.62 88 ARG A CA 1
ATOM 711 C C . ARG A 1 88 ? -2.855 0.817 9.125 1.00 97.62 88 ARG A C 1
ATOM 713 O O . ARG A 1 88 ? -1.759 1.367 9.063 1.00 97.62 88 ARG A O 1
ATOM 720 N N . LEU A 1 89 ? -3.822 1.025 8.240 1.00 97.38 89 LEU A N 1
ATOM 721 C CA . LEU A 1 89 ? -3.710 1.950 7.119 1.00 97.38 89 LEU A CA 1
ATOM 722 C C . LEU A 1 89 ? -4.434 3.249 7.447 1.00 97.38 89 LEU A C 1
ATOM 724 O O . LEU A 1 89 ? -5.567 3.213 7.917 1.00 97.38 89 LEU A O 1
ATOM 728 N N . THR A 1 90 ? -3.823 4.381 7.105 1.00 97.69 90 THR A N 1
ATOM 729 C CA . THR A 1 90 ? -4.494 5.686 7.112 1.00 97.69 90 THR A CA 1
ATOM 730 C C . THR A 1 90 ? -4.679 6.148 5.674 1.00 97.69 90 THR A C 1
ATOM 732 O O . THR A 1 90 ? -3.718 6.502 4.979 1.00 97.69 90 THR A O 1
ATOM 735 N N . ILE A 1 91 ? -5.928 6.167 5.211 1.00 96.50 91 ILE A N 1
ATOM 736 C CA . ILE A 1 91 ? -6.309 6.609 3.870 1.00 96.50 91 ILE A CA 1
ATOM 737 C C . ILE A 1 91 ? -7.101 7.908 3.978 1.00 96.50 91 ILE A C 1
ATOM 739 O O . ILE A 1 91 ? -8.142 7.978 4.626 1.00 96.50 91 ILE A O 1
ATOM 743 N N . GLY A 1 92 ? -6.633 8.952 3.303 1.00 94.75 92 GLY A N 1
ATOM 744 C CA . GLY A 1 92 ? -7.291 10.256 3.272 1.00 94.75 92 GLY A CA 1
ATOM 745 C C . GLY A 1 92 ? -7.605 10.719 1.858 1.00 94.75 92 GLY A C 1
ATOM 746 O O . GLY A 1 92 ? -7.332 10.035 0.875 1.00 94.75 92 GLY A O 1
ATOM 747 N N . LYS A 1 93 ? -8.147 11.931 1.733 1.00 93.19 93 LYS A N 1
ATOM 748 C CA . LYS A 1 93 ? -8.300 12.600 0.435 1.00 93.19 93 LYS A CA 1
ATOM 749 C C . LYS A 1 93 ? -7.120 13.532 0.184 1.00 93.19 93 LYS A C 1
ATOM 751 O O . LYS A 1 93 ? -6.709 14.291 1.057 1.00 93.19 93 LYS A O 1
ATOM 756 N N . ASN A 1 94 ? -6.578 13.514 -1.029 1.00 88.00 94 ASN A N 1
ATOM 757 C CA . ASN A 1 94 ? -5.620 14.525 -1.465 1.00 88.00 94 ASN A CA 1
ATOM 758 C C . ASN A 1 94 ? -6.318 15.858 -1.799 1.00 88.00 94 ASN A C 1
ATOM 760 O O . ASN A 1 94 ? -7.544 15.951 -1.828 1.00 88.00 94 ASN A O 1
ATOM 764 N N . LYS A 1 95 ? -5.530 16.890 -2.139 1.00 87.50 95 LYS A N 1
ATOM 765 C CA . LYS A 1 95 ? -6.032 18.224 -2.537 1.00 87.50 95 LYS A CA 1
ATOM 766 C C . LYS A 1 95 ? -7.017 18.207 -3.724 1.00 87.50 95 LYS A C 1
ATOM 768 O O . LYS A 1 95 ? -7.718 19.185 -3.935 1.00 87.50 95 LYS A O 1
ATOM 773 N N . LYS A 1 96 ? -7.055 17.123 -4.509 1.00 87.38 96 LYS A N 1
ATOM 774 C CA . LYS A 1 96 ? -7.959 16.914 -5.654 1.00 87.38 96 LYS A CA 1
ATOM 775 C C . LYS A 1 96 ? -9.163 16.022 -5.306 1.00 87.38 96 LYS A C 1
ATOM 777 O O . LYS A 1 96 ? -9.862 15.579 -6.211 1.00 87.38 96 LYS A O 1
ATOM 782 N N . GLY A 1 97 ? -9.373 15.703 -4.028 1.00 85.62 97 GLY A N 1
ATOM 783 C CA . GLY A 1 97 ? -10.487 14.882 -3.547 1.00 85.62 97 GLY A CA 1
ATOM 784 C C . GLY A 1 97 ? -10.347 13.376 -3.790 1.00 85.62 97 GLY A C 1
ATOM 785 O O . GLY A 1 97 ? -11.268 12.638 -3.454 1.00 85.62 97 GLY A O 1
ATOM 786 N N . ARG A 1 98 ? -9.221 12.904 -4.342 1.00 87.88 98 ARG A N 1
ATOM 787 C CA . ARG A 1 98 ? -8.975 11.471 -4.590 1.00 87.88 98 ARG A CA 1
ATOM 788 C C . ARG A 1 98 ? -8.358 10.806 -3.367 1.00 87.88 98 ARG A C 1
ATOM 790 O O . ARG A 1 98 ? -7.600 11.465 -2.653 1.00 87.88 98 ARG A O 1
ATOM 797 N N . ALA A 1 99 ? -8.620 9.514 -3.182 1.00 90.88 99 ALA A N 1
ATOM 798 C CA . ALA A 1 99 ? -7.977 8.721 -2.142 1.00 90.88 99 ALA A CA 1
ATOM 799 C C . ALA A 1 99 ? -6.442 8.794 -2.249 1.00 90.88 99 ALA A C 1
ATOM 801 O O . ALA A 1 99 ? -5.870 8.806 -3.344 1.00 90.88 99 ALA A O 1
ATOM 802 N N . ALA A 1 100 ? -5.785 8.885 -1.102 1.00 92.44 100 ALA A N 1
ATOM 803 C CA . ALA A 1 100 ? -4.345 8.916 -0.957 1.00 92.44 100 ALA A CA 1
ATOM 804 C C . ALA A 1 100 ? -3.952 8.111 0.276 1.00 92.44 100 ALA A C 1
ATOM 806 O O . ALA A 1 100 ? -4.529 8.290 1.348 1.00 92.44 100 ALA A O 1
ATOM 807 N N . TRP A 1 101 ? -2.944 7.266 0.107 1.00 95.12 101 TRP A N 1
ATOM 808 C CA . TRP A 1 101 ? -2.370 6.492 1.192 1.00 95.12 101 TRP A CA 1
ATOM 809 C C . TRP A 1 101 ? -1.449 7.393 2.012 1.00 95.12 101 TRP A C 1
ATOM 811 O O . TRP A 1 101 ? -0.419 7.848 1.514 1.00 95.12 101 TRP A O 1
ATOM 821 N N . LEU A 1 102 ? -1.889 7.757 3.214 1.00 95.88 102 LEU A N 1
ATOM 822 C CA . LEU A 1 102 ? -1.202 8.736 4.049 1.00 95.88 102 LEU A CA 1
ATOM 823 C C . LEU A 1 102 ? -0.164 8.073 4.940 1.00 95.88 102 LEU A C 1
ATOM 825 O O . LEU A 1 102 ? 0.951 8.572 4.997 1.00 95.88 102 LEU A O 1
ATOM 829 N N . ALA A 1 103 ? -0.535 6.972 5.587 1.00 97.12 103 ALA A N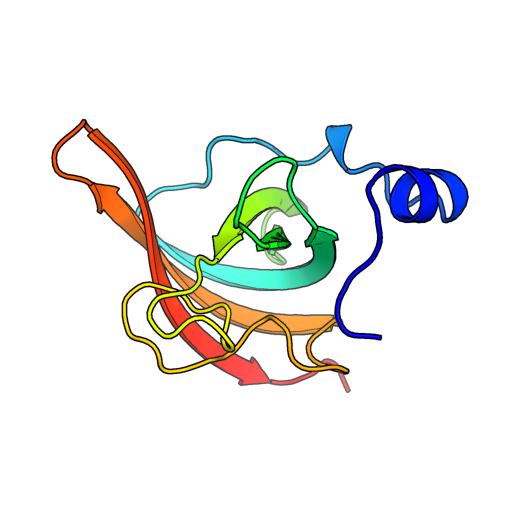 1
ATOM 830 C CA . ALA A 1 103 ? 0.340 6.276 6.512 1.00 97.12 103 ALA A CA 1
ATOM 831 C C . ALA A 1 103 ? 0.069 4.773 6.541 1.00 97.12 103 ALA A C 1
ATOM 833 O O . ALA A 1 103 ? -1.009 4.314 6.126 1.00 97.12 103 ALA A O 1
ATOM 834 N N . ALA A 1 104 ? 1.044 4.022 7.038 1.00 97.25 104 ALA A N 1
ATOM 835 C CA . ALA A 1 104 ? 0.874 2.622 7.391 1.00 97.25 104 ALA A CA 1
ATOM 836 C C . ALA A 1 104 ? 1.708 2.264 8.623 1.00 97.25 104 ALA A C 1
ATOM 838 O O . ALA A 1 104 ? 2.877 2.616 8.720 1.00 97.25 104 ALA A O 1
ATOM 839 N N . GLU A 1 105 ? 1.119 1.486 9.524 1.00 97.50 105 GLU A N 1
ATOM 840 C CA . GLU A 1 105 ? 1.801 0.931 10.691 1.00 97.50 105 GLU A CA 1
ATOM 841 C C . GLU A 1 105 ? 1.715 -0.595 10.640 1.00 97.50 105 GLU A C 1
ATOM 843 O O . GLU A 1 105 ? 0.628 -1.154 10.477 1.00 97.50 105 GLU A O 1
ATOM 848 N N . PHE A 1 106 ? 2.852 -1.278 10.767 1.00 96.56 106 PHE A N 1
ATOM 849 C CA . PHE A 1 106 ? 2.879 -2.735 10.865 1.00 96.56 106 PHE A CA 1
ATOM 850 C C . PHE A 1 106 ? 2.421 -3.170 12.254 1.00 96.56 106 PHE A C 1
ATOM 852 O O . PHE A 1 106 ? 2.986 -2.743 13.259 1.00 96.56 106 PHE A O 1
ATOM 859 N N . LEU A 1 107 ? 1.417 -4.044 12.311 1.00 95.81 107 LEU A N 1
ATOM 860 C CA . LEU A 1 107 ? 0.875 -4.537 13.575 1.00 95.81 107 LEU A CA 1
ATOM 861 C C . LEU A 1 107 ? 1.426 -5.922 13.916 1.00 95.81 107 LEU A C 1
ATOM 863 O O . LEU A 1 107 ? 1.872 -6.150 15.040 1.00 95.81 107 LEU A O 1
ATOM 867 N N . ARG A 1 108 ? 1.369 -6.864 12.964 1.00 92.00 108 ARG A N 1
ATOM 868 C CA . ARG A 1 108 ? 1.852 -8.248 13.128 1.00 92.00 108 ARG A CA 1
ATOM 869 C C . ARG A 1 108 ? 1.880 -9.010 11.804 1.00 92.00 108 ARG A C 1
ATOM 871 O O . ARG A 1 108 ? 1.10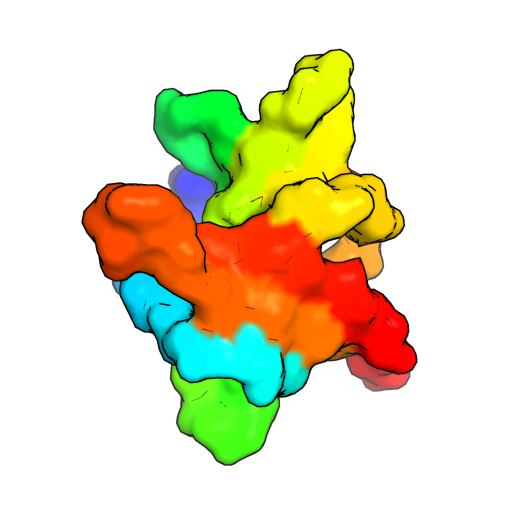0 -8.705 10.908 1.00 92.00 108 ARG A O 1
ATOM 878 N N . ASN A 1 109 ? 2.677 -10.078 11.736 1.00 79.38 109 ASN A N 1
ATOM 879 C CA . ASN A 1 109 ? 2.499 -11.129 10.730 1.00 79.38 109 ASN A CA 1
ATOM 880 C C . ASN A 1 109 ? 1.510 -12.193 11.238 1.00 79.38 109 ASN A C 1
ATOM 882 O O . ASN A 1 109 ? 1.411 -12.396 12.454 1.00 79.38 109 ASN A O 1
ATOM 886 N N . PRO A 1 110 ? 0.779 -12.880 10.345 1.00 63.69 110 PRO A N 1
ATOM 887 C CA . PRO A 1 110 ? 0.039 -14.077 10.702 1.00 63.69 110 PRO A CA 1
ATOM 888 C C . PRO A 1 110 ? 1.053 -15.116 11.189 1.00 63.69 110 PRO A C 1
ATOM 890 O O . PRO A 1 110 ? 2.068 -15.344 10.528 1.00 63.69 110 PRO A O 1
ATOM 893 N N . MET A 1 111 ? 0.815 -15.650 12.391 1.00 50.53 111 MET A N 1
ATOM 894 C CA . MET A 1 111 ? 1.589 -16.769 12.939 1.00 50.53 111 MET A CA 1
ATOM 895 C C . MET A 1 111 ? 1.401 -18.031 12.104 1.00 50.53 111 MET A C 1
ATOM 897 O O . MET A 1 111 ? 0.266 -18.236 11.614 1.00 50.53 111 MET A O 1
#